Protein AF-F0YH42-F1 (afdb_monomer_lite)

InterPro domains:
  IPR002483 PWI domain [PF01480] (41-119)
  IPR002483 PWI domain [PS51025] (22-129)
  IPR002483 PWI domain [SM00311] (35-118)
  IPR036483 PWI domain superfamily [SSF101233] (23-136)
  IPR052225 Serine/arginine repetitive matrix [PTHR23148] (17-142)

Foldseek 3Di:
DDDPCVPPDPVLVVVLVVCVVVVLADPLLVDFFDLVLAPLVLLLVVVQVVVCVLVVHGDVVLSVVVSCLSPVLADPPPRDGNGRRLSVQLSVCCVPNVSVSSVSSVVSSVQSVQQSVDPPSGHPVVVVVVVVVVVVVVVVVD

Radius of gyration: 16.84 Å; chains: 1; bounding box: 31×42×54 Å

Organism: Aureococcus anophagefferens (NCBI:txid44056)

pLDDT: mean 88.01, std 11.12, range [44.19, 97.69]

Sequence (142 aa):
MSVDIKNYGDADKKLIKKLTAAGKFDASLDQKLNIEKVNVEVMVRWVNERLTELLGFEDDVVVNLVENMLTQTQDAFSGQVKRVDPKQLQIQLTGFLDRQAAPFVAELWKLLLDAQDAPHGIPRAFVERKKAELLKRQATRD

Secondary structure (DSSP, 8-state):
-----TTS-HHHHHHHHHHHHTT-S-GGGGSPP-GGGS-HHHHHHHHHHHHHHHHSS--HHHHHHHHHHHH--B-TTT--B----HHHHHHHHHHHHGGGHHHHHHHHHHHHHHHHTSGGG--HHHHHHHHHHHHHHHHTT-

Structure (mmCIF, N/CA/C/O backbone):
data_AF-F0YH42-F1
#
_entry.id   AF-F0YH42-F1
#
loop_
_atom_site.group_PDB
_atom_site.id
_atom_site.type_symbol
_atom_site.label_atom_id
_atom_site.label_alt_id
_atom_site.label_comp_id
_atom_site.label_asym_id
_atom_site.label_entity_id
_atom_site.label_seq_id
_atom_site.pdbx_PDB_ins_code
_atom_site.Cartn_x
_atom_site.Cartn_y
_atom_site.Cartn_z
_atom_site.occupancy
_atom_site.B_iso_or_equiv
_atom_site.auth_seq_id
_atom_site.auth_comp_id
_atom_site.auth_asym_id
_atom_site.auth_atom_id
_atom_site.pdbx_PDB_model_num
ATOM 1 N N . MET A 1 1 ? -7.320 -2.846 -20.265 1.00 44.19 1 MET A N 1
ATOM 2 C CA . MET A 1 1 ? -7.219 -1.372 -20.367 1.00 44.19 1 MET A CA 1
ATOM 3 C C . MET A 1 1 ? -5.757 -1.003 -20.582 1.00 44.19 1 MET A C 1
ATOM 5 O O . MET A 1 1 ? -4.910 -1.625 -19.952 1.00 44.19 1 MET A O 1
ATOM 9 N N . SER A 1 2 ? -5.442 -0.063 -21.480 1.00 51.50 2 SER A N 1
ATOM 10 C CA . SER A 1 2 ? -4.065 0.436 -21.643 1.00 51.50 2 SER A CA 1
ATOM 11 C C . SER A 1 2 ? -3.637 1.210 -20.399 1.00 51.50 2 SER A C 1
ATOM 13 O O . SER A 1 2 ? -4.385 2.060 -19.924 1.00 51.50 2 SER A O 1
ATOM 15 N N . VAL A 1 3 ? -2.441 0.926 -19.881 1.00 58.12 3 VAL A N 1
ATOM 16 C CA . VAL A 1 3 ? -1.823 1.740 -18.828 1.00 58.12 3 VAL A CA 1
ATOM 17 C C . VAL A 1 3 ? -1.391 3.060 -19.463 1.00 58.12 3 VAL A C 1
ATOM 19 O O . VAL A 1 3 ? -0.581 3.051 -20.394 1.00 58.12 3 VAL A O 1
ATOM 22 N N . ASP A 1 4 ? -1.943 4.184 -19.005 1.00 65.12 4 ASP A N 1
ATOM 23 C CA . ASP A 1 4 ? -1.514 5.501 -19.478 1.00 65.12 4 ASP A CA 1
ATOM 24 C C . ASP A 1 4 ? -0.169 5.855 -18.834 1.00 65.12 4 ASP A C 1
ATOM 26 O O . ASP A 1 4 ? -0.085 6.365 -17.721 1.00 65.12 4 ASP A O 1
ATOM 30 N N . ILE A 1 5 ? 0.909 5.505 -19.536 1.00 71.94 5 ILE A N 1
ATOM 31 C CA . ILE A 1 5 ? 2.286 5.705 -19.076 1.00 71.94 5 ILE A CA 1
ATOM 32 C C . ILE A 1 5 ? 2.885 7.040 -19.533 1.00 71.94 5 ILE A C 1
ATOM 34 O O . ILE A 1 5 ? 4.096 7.233 -19.415 1.00 71.94 5 ILE A O 1
ATOM 38 N N . LYS A 1 6 ? 2.090 7.959 -20.100 1.00 71.12 6 LYS A N 1
ATOM 39 C CA . LYS A 1 6 ? 2.613 9.200 -20.704 1.00 71.12 6 LYS A CA 1
ATOM 40 C C . LYS A 1 6 ? 3.432 10.040 -19.721 1.00 71.12 6 LYS A C 1
ATOM 42 O O . LYS A 1 6 ? 4.465 10.576 -20.116 1.00 71.12 6 LYS A O 1
ATOM 47 N N . ASN A 1 7 ? 3.033 10.046 -18.450 1.00 74.00 7 ASN A N 1
ATOM 48 C CA . ASN A 1 7 ? 3.616 10.887 -17.401 1.00 74.00 7 ASN A CA 1
ATOM 49 C C . ASN A 1 7 ? 4.761 10.224 -16.610 1.00 74.00 7 ASN A C 1
ATOM 51 O O . ASN A 1 7 ? 5.257 10.809 -15.655 1.00 74.00 7 ASN A O 1
ATOM 55 N N . TYR A 1 8 ? 5.186 9.015 -16.987 1.00 81.69 8 TYR A N 1
ATOM 56 C CA . TYR A 1 8 ? 6.237 8.272 -16.283 1.00 81.69 8 TYR A CA 1
ATOM 57 C C . TYR A 1 8 ? 7.627 8.528 -16.888 1.00 81.69 8 TYR A C 1
ATOM 59 O O . TYR A 1 8 ? 7.760 8.745 -18.099 1.00 81.69 8 TYR A O 1
ATOM 67 N N . GLY A 1 9 ? 8.678 8.448 -16.066 1.00 87.38 9 GLY A N 1
ATOM 68 C CA . GLY A 1 9 ? 10.066 8.461 -16.541 1.00 87.38 9 GLY A CA 1
ATOM 69 C C . GLY A 1 9 ? 10.391 7.237 -17.408 1.00 87.38 9 GLY A C 1
ATOM 70 O O . GLY A 1 9 ? 9.705 6.218 -17.348 1.00 87.38 9 GLY A O 1
ATOM 71 N N . ASP A 1 10 ? 11.440 7.297 -18.231 1.00 89.00 10 ASP A N 1
ATOM 72 C CA . ASP A 1 10 ? 11.753 6.209 -19.176 1.00 89.00 10 ASP A CA 1
ATOM 73 C C . ASP A 1 10 ? 12.117 4.882 -18.494 1.00 89.00 10 ASP A C 1
ATOM 75 O O . ASP A 1 10 ? 11.801 3.807 -19.018 1.00 89.00 10 ASP A O 1
ATOM 79 N N . ALA A 1 11 ? 12.750 4.942 -17.319 1.00 89.00 11 ALA A N 1
ATOM 80 C CA . ALA A 1 11 ? 13.024 3.768 -16.493 1.00 89.00 11 ALA A CA 1
ATOM 81 C C . ALA A 1 11 ? 11.717 3.121 -16.004 1.00 89.00 11 ALA A C 1
ATOM 83 O O . ALA A 1 11 ? 11.492 1.930 -16.242 1.00 89.00 11 ALA A O 1
ATOM 84 N N . ASP A 1 12 ? 10.814 3.923 -15.439 1.00 91.25 12 ASP A N 1
ATOM 85 C CA . ASP A 1 12 ? 9.502 3.475 -14.969 1.00 91.25 12 ASP A CA 1
ATOM 86 C C . ASP A 1 12 ? 8.674 2.901 -16.121 1.00 91.25 12 ASP A C 1
ATOM 88 O O . ASP A 1 12 ? 8.133 1.805 -16.011 1.00 91.25 12 ASP A O 1
ATOM 92 N N . LYS A 1 13 ? 8.650 3.564 -17.286 1.00 91.56 13 LYS A N 1
ATOM 93 C CA . LYS A 1 13 ? 7.969 3.068 -18.495 1.00 91.56 13 LYS A CA 1
ATOM 94 C C . LYS A 1 13 ? 8.463 1.680 -18.904 1.00 91.56 13 LYS A C 1
ATOM 96 O O . LYS A 1 13 ? 7.655 0.823 -19.272 1.00 91.56 13 LYS A O 1
ATOM 101 N N . LYS A 1 14 ? 9.780 1.442 -18.867 1.00 91.50 14 LYS A N 1
ATOM 102 C CA . LYS A 1 14 ? 10.368 0.123 -19.166 1.00 91.50 14 LYS A CA 1
ATOM 103 C C . LYS A 1 14 ? 9.941 -0.914 -18.129 1.00 91.50 14 LYS A C 1
ATOM 105 O O . LYS A 1 14 ? 9.540 -2.016 -18.510 1.00 91.50 14 LYS A O 1
ATOM 110 N N . LEU A 1 15 ? 9.979 -0.560 -16.847 1.00 91.69 15 LEU A N 1
ATOM 111 C CA . LEU A 1 15 ? 9.588 -1.465 -15.772 1.00 91.69 15 LEU A CA 1
ATOM 112 C C . LEU A 1 15 ? 8.089 -1.797 -15.820 1.00 91.69 15 LEU A C 1
ATOM 114 O O . LEU A 1 15 ? 7.731 -2.969 -15.756 1.00 91.69 15 LEU A O 1
ATOM 118 N N . ILE A 1 16 ? 7.217 -0.816 -16.059 1.00 91.19 16 ILE A N 1
ATOM 119 C CA . ILE A 1 16 ? 5.769 -1.017 -16.229 1.00 9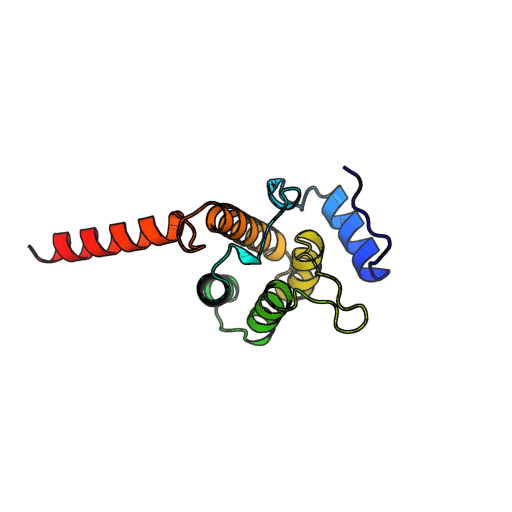1.19 16 ILE A CA 1
ATOM 120 C C . ILE A 1 16 ? 5.484 -1.984 -17.372 1.00 91.19 16 ILE A C 1
ATOM 122 O O . ILE A 1 16 ? 4.691 -2.909 -17.202 1.00 91.19 16 ILE A O 1
ATOM 126 N N . LYS A 1 17 ? 6.142 -1.819 -18.528 1.00 90.50 17 LYS A N 1
ATOM 127 C CA . LYS A 1 17 ? 5.990 -2.750 -19.659 1.00 90.50 17 LYS A CA 1
ATOM 128 C C . LYS A 1 17 ? 6.398 -4.172 -19.270 1.00 90.50 17 LYS A C 1
ATOM 130 O O . LYS A 1 17 ? 5.654 -5.107 -19.559 1.00 90.50 17 LYS A O 1
ATOM 135 N N . LYS A 1 18 ? 7.528 -4.332 -18.570 1.00 91.69 18 LYS A N 1
ATOM 136 C CA . LYS A 1 18 ? 8.007 -5.634 -18.076 1.00 91.69 18 LYS A CA 1
ATOM 137 C C . LYS A 1 18 ? 7.011 -6.273 -17.102 1.00 91.69 18 LYS A C 1
ATOM 139 O O . LYS A 1 18 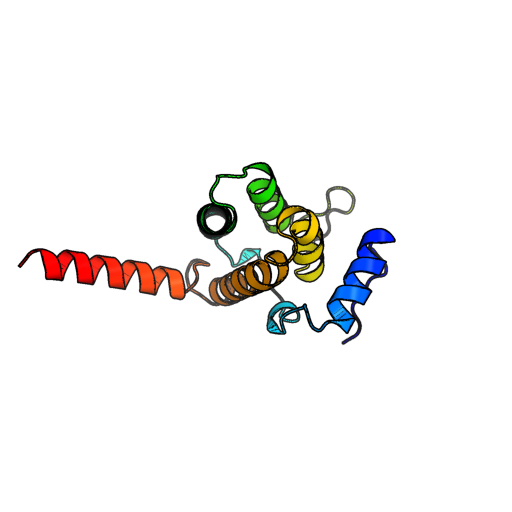? 6.664 -7.437 -17.272 1.00 91.69 18 LYS A O 1
ATOM 144 N N . LEU A 1 19 ? 6.531 -5.524 -16.109 1.00 91.38 19 LEU A N 1
ATOM 145 C CA . LEU A 1 19 ? 5.582 -6.020 -15.107 1.00 91.38 19 LEU A CA 1
ATOM 146 C C . LEU A 1 19 ? 4.213 -6.340 -15.716 1.00 91.38 19 LEU A C 1
ATOM 148 O O . LEU A 1 19 ? 3.613 -7.352 -15.361 1.00 91.38 19 LEU A O 1
ATOM 152 N N . THR A 1 20 ? 3.753 -5.532 -16.674 1.00 88.94 20 THR A N 1
ATOM 153 C CA . THR A 1 20 ? 2.506 -5.779 -17.414 1.00 88.94 20 THR A CA 1
ATOM 154 C C . THR A 1 20 ? 2.599 -7.074 -18.214 1.00 88.94 20 THR A C 1
ATOM 156 O O . THR A 1 20 ? 1.729 -7.929 -18.086 1.00 88.94 20 THR A O 1
ATOM 159 N N . ALA A 1 21 ? 3.673 -7.260 -18.989 1.00 90.12 21 ALA A N 1
ATOM 160 C CA . ALA A 1 21 ? 3.886 -8.481 -19.768 1.00 90.12 21 ALA A CA 1
ATOM 161 C C . ALA A 1 21 ? 4.009 -9.732 -18.879 1.00 90.12 21 ALA A C 1
ATOM 163 O O . ALA A 1 21 ? 3.591 -10.815 -19.272 1.00 90.12 21 ALA A O 1
ATOM 164 N N . ALA A 1 22 ? 4.548 -9.575 -17.667 1.00 88.25 22 ALA A N 1
ATOM 165 C CA . ALA A 1 22 ? 4.682 -10.646 -16.686 1.00 88.25 22 ALA A CA 1
ATOM 166 C C . ALA A 1 22 ? 3.424 -10.879 -15.823 1.00 88.25 22 ALA A C 1
ATOM 168 O O . ALA A 1 22 ? 3.478 -11.700 -14.907 1.00 88.25 22 ALA A O 1
ATOM 169 N N . GLY A 1 23 ? 2.322 -10.149 -16.054 1.00 88.69 23 GLY A N 1
ATOM 170 C CA . GLY A 1 23 ? 1.090 -10.281 -15.267 1.00 88.69 23 GLY A CA 1
ATOM 171 C C . GLY A 1 23 ? 1.274 -9.950 -13.782 1.00 88.69 23 GLY A C 1
ATOM 172 O O . GLY A 1 23 ? 0.653 -10.571 -12.926 1.00 88.69 23 GLY A O 1
ATOM 173 N N . LYS A 1 24 ? 2.179 -9.017 -13.457 1.00 89.06 24 LYS A N 1
ATOM 174 C CA . LYS A 1 24 ? 2.564 -8.686 -12.073 1.00 89.06 24 LYS A CA 1
ATOM 175 C C . LYS A 1 24 ? 1.735 -7.572 -11.435 1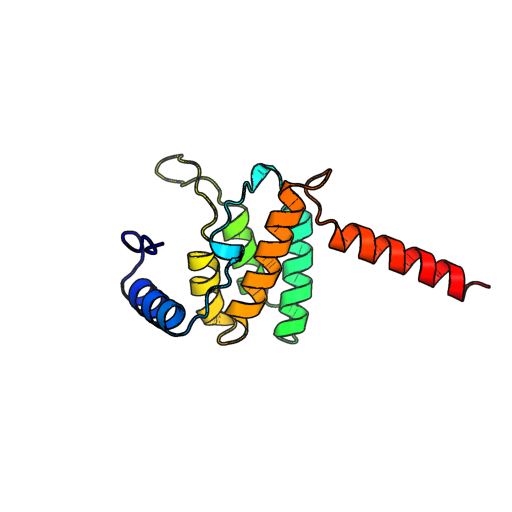.00 89.06 24 LYS A C 1
ATOM 177 O O . LYS A 1 24 ? 2.021 -7.212 -10.299 1.00 89.06 24 LYS A O 1
ATOM 182 N N . PHE A 1 25 ? 0.743 -7.031 -12.137 1.00 91.62 25 PHE A N 1
ATOM 183 C CA . PHE A 1 25 ? -0.233 -6.103 -11.568 1.00 91.62 25 PHE A CA 1
ATOM 184 C C . PHE A 1 25 ? -1.504 -6.875 -11.200 1.00 91.62 25 PHE A C 1
ATOM 186 O O . PHE A 1 25 ? -2.095 -7.522 -12.064 1.00 91.62 25 PHE A O 1
ATOM 193 N N . ASP A 1 26 ? -1.903 -6.823 -9.928 1.00 93.88 26 ASP A N 1
ATOM 194 C CA . ASP A 1 26 ? -3.153 -7.434 -9.459 1.00 93.88 26 ASP A CA 1
ATOM 195 C C . ASP A 1 26 ? -4.364 -6.691 -10.051 1.00 93.88 26 ASP A C 1
ATOM 197 O O . ASP A 1 26 ? -4.325 -5.477 -10.265 1.00 93.88 26 ASP A O 1
ATOM 201 N N . ALA A 1 27 ? -5.454 -7.414 -10.307 1.00 92.44 27 ALA A N 1
ATOM 202 C CA . ALA A 1 27 ? -6.677 -6.844 -10.865 1.00 92.44 27 ALA A CA 1
ATOM 203 C C . ALA A 1 27 ? -7.312 -5.781 -9.949 1.00 92.44 27 ALA A C 1
ATOM 205 O O . ALA A 1 27 ? -7.999 -4.881 -10.435 1.00 92.44 27 ALA A O 1
ATOM 206 N N . SER A 1 28 ? -7.064 -5.834 -8.632 1.00 92.31 28 SER A N 1
ATOM 207 C CA . SER A 1 28 ? -7.530 -4.803 -7.701 1.00 92.31 28 SER A CA 1
ATOM 208 C C . SER A 1 28 ? -6.989 -3.416 -8.052 1.00 92.31 28 SER A C 1
ATOM 210 O O . SER A 1 28 ? -7.668 -2.426 -7.797 1.00 92.31 28 SER A O 1
ATOM 212 N N . LEU A 1 29 ? -5.808 -3.323 -8.676 1.00 92.19 29 LEU A N 1
ATOM 213 C CA . LEU A 1 29 ? -5.160 -2.053 -9.026 1.00 92.19 29 LEU A CA 1
ATOM 214 C C . LEU A 1 29 ? -5.893 -1.279 -10.135 1.00 92.19 29 LEU A C 1
ATOM 216 O O . LEU A 1 29 ? -5.583 -0.115 -10.372 1.00 92.19 29 LEU A O 1
ATOM 220 N N . ASP A 1 30 ? -6.865 -1.893 -10.812 1.00 90.94 30 ASP A N 1
ATOM 221 C CA . ASP A 1 30 ? -7.722 -1.198 -11.778 1.00 90.94 30 ASP A CA 1
ATOM 222 C C . ASP A 1 30 ? -8.957 -0.552 -11.110 1.00 90.94 30 ASP A C 1
ATOM 224 O O . ASP A 1 30 ? -9.677 0.229 -11.741 1.00 90.94 30 ASP A O 1
ATOM 228 N N . GLN A 1 31 ? -9.211 -0.837 -9.826 1.00 91.69 31 GLN A N 1
ATOM 229 C CA . GLN A 1 31 ? -10.303 -0.227 -9.069 1.00 91.69 31 GLN A CA 1
ATOM 230 C C . GLN A 1 31 ? -9.918 1.160 -8.549 1.00 91.69 31 GLN A C 1
ATOM 232 O O . GLN A 1 31 ? -8.807 1.394 -8.071 1.00 91.69 31 GLN A O 1
ATOM 237 N N . LYS A 1 32 ? -10.871 2.095 -8.629 1.00 90.44 32 LYS A N 1
ATOM 238 C CA . LYS A 1 32 ? -10.678 3.479 -8.189 1.00 90.44 32 LYS A CA 1
ATOM 239 C C . LYS A 1 32 ? -10.769 3.568 -6.669 1.00 90.44 32 LYS A C 1
ATOM 241 O O . LYS A 1 32 ? -11.794 3.207 -6.098 1.00 90.44 32 LYS A O 1
ATOM 246 N N . LEU A 1 33 ? -9.732 4.137 -6.066 1.00 91.62 33 LEU A N 1
ATOM 247 C CA . LEU A 1 33 ? -9.681 4.474 -4.651 1.00 91.62 33 LEU A CA 1
ATOM 248 C C . LEU A 1 33 ? -10.056 5.947 -4.431 1.00 91.62 33 LEU A C 1
ATOM 250 O O . LEU A 1 33 ? -9.541 6.828 -5.125 1.00 91.62 33 LEU A O 1
ATOM 254 N N . ASN A 1 34 ? -10.915 6.216 -3.448 1.00 91.12 34 ASN A N 1
ATOM 255 C CA . ASN A 1 34 ? -11.063 7.538 -2.848 1.00 91.12 34 ASN A CA 1
ATOM 256 C C . ASN A 1 34 ? -10.372 7.558 -1.479 1.00 91.12 34 ASN A C 1
ATOM 258 O O . ASN A 1 34 ? -10.932 7.115 -0.479 1.00 91.12 34 ASN A O 1
ATOM 262 N N . ILE A 1 35 ? -9.156 8.098 -1.452 1.00 91.50 35 ILE A N 1
ATOM 263 C CA . ILE A 1 35 ? -8.311 8.129 -0.258 1.00 91.50 35 ILE A CA 1
ATOM 264 C C . ILE A 1 35 ? -8.878 9.013 0.866 1.00 91.50 35 ILE A C 1
ATOM 266 O O . ILE A 1 35 ? -8.619 8.738 2.030 1.00 91.50 35 ILE A O 1
ATOM 270 N N . GLU A 1 36 ? -9.725 10.002 0.558 1.00 90.12 36 GLU A N 1
ATOM 271 C CA . GLU A 1 36 ? -10.371 10.860 1.569 1.00 90.12 36 GLU A CA 1
ATOM 272 C C . GLU A 1 36 ? -11.371 10.092 2.447 1.00 90.12 36 GLU A C 1
ATOM 274 O O . GLU A 1 36 ? -11.736 10.543 3.530 1.00 90.12 36 GLU A O 1
ATOM 279 N N . LYS A 1 37 ? -11.826 8.921 1.985 1.00 93.50 37 LYS A N 1
ATOM 280 C CA . LYS A 1 37 ? -12.708 8.026 2.746 1.00 93.50 37 LYS A CA 1
ATOM 281 C C . LYS A 1 37 ? -11.949 7.031 3.619 1.00 93.50 37 LYS A C 1
ATOM 283 O O . LYS A 1 37 ? -12.579 6.249 4.324 1.00 93.50 37 LYS A O 1
ATOM 288 N N . VAL A 1 38 ? -10.622 7.019 3.548 1.00 95.00 38 VAL A N 1
ATOM 289 C CA . VAL A 1 38 ? -9.774 6.044 4.230 1.00 95.00 38 VAL A CA 1
ATOM 290 C C . VAL A 1 38 ? -9.120 6.692 5.441 1.00 95.00 38 VAL A C 1
ATOM 292 O O . VAL A 1 38 ? -8.617 7.811 5.374 1.00 95.00 38 VAL A O 1
ATOM 295 N N . ASN A 1 39 ? -9.063 5.961 6.551 1.00 95.44 39 ASN A N 1
ATOM 296 C CA . ASN A 1 39 ? -8.251 6.347 7.692 1.00 95.44 39 ASN A CA 1
ATOM 297 C C . ASN A 1 39 ? -6.777 6.023 7.404 1.00 95.44 39 ASN A C 1
ATOM 299 O O . ASN A 1 39 ? -6.300 4.919 7.672 1.00 95.44 39 ASN A O 1
ATOM 303 N N . VAL A 1 40 ? -6.064 6.989 6.822 1.00 94.19 40 VAL A N 1
ATOM 304 C CA . VAL A 1 40 ? -4.669 6.814 6.387 1.00 94.19 40 VAL A CA 1
ATOM 305 C C . VAL A 1 40 ? -3.740 6.499 7.558 1.00 94.19 40 VAL A C 1
ATOM 307 O O . VAL A 1 40 ? -2.858 5.665 7.405 1.00 94.19 40 VAL A O 1
ATOM 310 N N . GLU A 1 41 ? -3.971 7.068 8.742 1.00 94.88 41 GLU A N 1
ATOM 311 C CA . GLU A 1 41 ? -3.150 6.799 9.930 1.00 94.88 41 GLU A CA 1
ATOM 312 C C . GLU A 1 41 ? -3.159 5.306 10.301 1.00 94.88 41 GLU A C 1
ATOM 314 O O . GLU A 1 41 ? -2.114 4.702 10.540 1.00 94.88 41 GLU A O 1
ATOM 319 N N . VAL A 1 42 ? -4.340 4.679 10.294 1.00 95.69 42 VAL A N 1
ATOM 320 C CA . VAL A 1 42 ? -4.484 3.235 10.544 1.00 95.69 42 VAL A CA 1
ATOM 321 C C . VAL A 1 42 ? -3.791 2.413 9.456 1.00 95.69 42 VAL A C 1
ATOM 323 O O . VAL A 1 42 ? -3.176 1.388 9.752 1.00 95.69 42 VAL A O 1
ATOM 326 N N . MET A 1 43 ? -3.851 2.872 8.206 1.00 96.88 43 MET A N 1
ATOM 327 C CA . MET A 1 43 ? -3.185 2.204 7.090 1.00 96.88 43 MET A CA 1
ATOM 328 C C . MET A 1 43 ? -1.662 2.312 7.167 1.00 96.88 43 MET A C 1
ATOM 330 O O . MET A 1 43 ? -0.989 1.323 6.904 1.00 96.88 43 MET A O 1
ATOM 334 N N . VAL A 1 44 ? -1.112 3.459 7.574 1.00 96.06 44 VAL A N 1
ATOM 335 C CA . VAL A 1 44 ? 0.338 3.654 7.749 1.00 96.06 44 VAL A CA 1
ATOM 336 C C . VAL A 1 44 ? 0.881 2.757 8.862 1.00 96.06 44 VAL A C 1
ATOM 338 O O . VAL A 1 44 ? 1.923 2.132 8.685 1.00 96.06 44 VAL A O 1
ATOM 341 N N . ARG A 1 45 ? 0.143 2.593 9.970 1.00 95.94 45 ARG A N 1
ATOM 342 C CA . ARG A 1 45 ? 0.517 1.636 11.029 1.00 95.94 45 ARG A CA 1
ATOM 343 C C . ARG A 1 45 ? 0.594 0.204 10.499 1.00 95.94 45 ARG A C 1
ATOM 345 O O . ARG A 1 45 ? 1.593 -0.473 10.719 1.00 95.94 45 ARG A O 1
ATOM 352 N N . TRP A 1 46 ? -0.421 -0.226 9.747 1.00 97.06 46 TRP A N 1
ATOM 353 C CA . TRP A 1 46 ? -0.407 -1.545 9.110 1.00 97.06 46 TRP A CA 1
ATO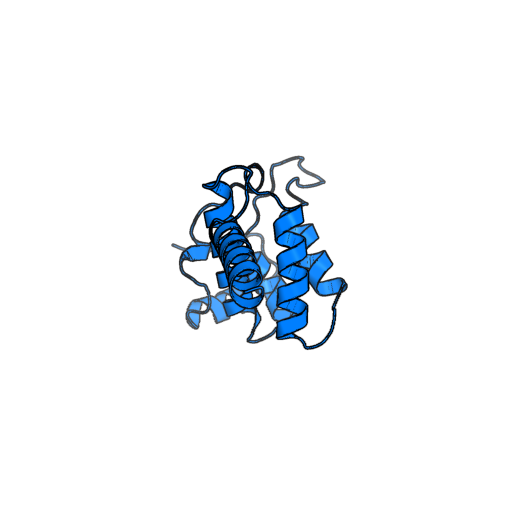M 354 C C . TRP A 1 46 ? 0.742 -1.693 8.106 1.00 97.06 46 TRP A C 1
ATOM 356 O O . TRP A 1 46 ? 1.368 -2.747 8.048 1.00 97.06 46 TRP A O 1
ATOM 366 N N . VAL A 1 47 ? 1.045 -0.647 7.330 1.00 97.44 47 VAL A N 1
ATOM 367 C CA . VAL A 1 47 ? 2.183 -0.634 6.401 1.00 97.44 47 VAL A CA 1
ATOM 368 C C . VAL A 1 47 ? 3.496 -0.851 7.150 1.00 97.44 47 VAL A C 1
ATOM 370 O O . VAL A 1 47 ? 4.287 -1.675 6.700 1.00 97.44 47 VAL A O 1
ATOM 373 N N . ASN A 1 48 ? 3.716 -0.177 8.286 1.00 97.50 48 ASN A N 1
ATOM 374 C CA . ASN A 1 48 ? 4.933 -0.364 9.082 1.00 97.50 48 ASN A CA 1
ATOM 375 C C . ASN A 1 48 ? 5.066 -1.810 9.587 1.00 97.50 48 ASN A C 1
ATOM 377 O O . ASN A 1 48 ? 6.076 -2.471 9.342 1.00 97.50 48 ASN A O 1
ATOM 381 N N . GLU A 1 49 ? 4.011 -2.338 10.215 1.00 96.75 49 GLU A N 1
ATOM 382 C CA . GLU A 1 49 ? 3.979 -3.727 10.690 1.00 96.75 49 GLU A CA 1
ATOM 383 C C . GLU A 1 49 ? 4.261 -4.707 9.543 1.00 96.75 49 GLU A C 1
ATOM 385 O O . GLU A 1 49 ? 5.132 -5.574 9.643 1.00 96.75 49 GLU A O 1
ATOM 390 N N . ARG A 1 50 ? 3.579 -4.525 8.406 1.00 97.50 50 ARG A N 1
ATOM 391 C CA . ARG A 1 50 ? 3.689 -5.426 7.261 1.00 97.50 50 ARG A CA 1
ATOM 392 C C . ARG A 1 50 ? 5.053 -5.359 6.580 1.00 97.50 50 ARG A C 1
ATOM 394 O O . ARG A 1 50 ? 5.561 -6.391 6.149 1.00 97.50 50 ARG A O 1
ATOM 401 N N . LEU A 1 51 ? 5.653 -4.177 6.460 1.00 96.69 51 LEU A N 1
ATOM 402 C CA . LEU A 1 51 ? 6.999 -4.031 5.902 1.00 96.69 51 LEU A CA 1
ATOM 403 C C . LEU A 1 51 ? 8.054 -4.626 6.833 1.00 96.69 51 LEU A C 1
ATOM 405 O O . LEU A 1 51 ? 8.930 -5.342 6.352 1.00 96.69 51 LEU A O 1
ATOM 409 N N . THR A 1 52 ? 7.918 -4.424 8.144 1.00 96.50 52 THR A N 1
ATOM 410 C CA . THR A 1 52 ? 8.809 -5.024 9.145 1.00 96.50 52 THR A CA 1
ATOM 411 C C . THR A 1 52 ? 8.762 -6.552 9.086 1.00 96.50 52 THR A C 1
ATOM 413 O O . THR A 1 52 ? 9.805 -7.203 9.110 1.00 96.50 52 THR A O 1
ATOM 416 N N . GLU A 1 53 ? 7.576 -7.147 8.915 1.00 96.12 53 GLU A N 1
ATOM 417 C CA . GLU A 1 53 ? 7.428 -8.592 8.682 1.00 96.12 53 GLU A CA 1
ATOM 418 C C . GLU A 1 53 ? 8.118 -9.066 7.391 1.00 96.12 53 GLU A C 1
ATOM 420 O O . GLU A 1 53 ? 8.746 -10.125 7.379 1.00 96.12 53 GLU A O 1
ATOM 425 N N . LEU A 1 54 ? 7.986 -8.312 6.293 1.00 95.00 54 LEU A N 1
ATOM 426 C CA . LEU A 1 54 ? 8.513 -8.699 4.977 1.00 95.00 54 LEU A CA 1
ATOM 427 C C . LEU A 1 54 ? 10.033 -8.538 4.860 1.00 95.00 54 LEU A C 1
ATOM 429 O O . LEU A 1 54 ? 10.670 -9.291 4.116 1.00 95.00 54 LEU A O 1
ATOM 433 N N . LEU A 1 55 ? 10.596 -7.540 5.540 1.00 93.62 55 LEU A N 1
ATOM 434 C CA . LEU A 1 55 ? 12.017 -7.194 5.495 1.00 93.62 55 LEU A CA 1
ATOM 435 C C . LEU A 1 55 ? 12.812 -7.819 6.649 1.00 93.62 55 LEU A C 1
ATOM 437 O O . LEU A 1 55 ? 14.009 -8.060 6.505 1.00 93.62 55 LEU A O 1
ATOM 441 N N . GLY A 1 56 ? 12.157 -8.109 7.776 1.00 95.12 56 GLY A N 1
ATOM 442 C CA . GLY A 1 56 ? 12.797 -8.569 9.011 1.00 95.12 56 GLY A CA 1
ATOM 443 C C . GLY A 1 56 ? 13.461 -7.449 9.821 1.00 95.12 56 GLY A C 1
ATOM 444 O O . GLY A 1 56 ? 14.134 -7.733 10.811 1.00 95.12 56 GLY A O 1
ATOM 445 N N . PHE A 1 57 ? 13.290 -6.194 9.405 1.00 93.94 57 PHE A N 1
ATOM 446 C CA . PHE A 1 57 ? 13.758 -4.991 10.088 1.00 93.94 57 PHE A CA 1
ATOM 447 C C . PHE A 1 57 ? 12.825 -3.816 9.771 1.00 93.94 57 PHE A C 1
ATOM 449 O O . PHE A 1 57 ? 12.105 -3.846 8.773 1.00 93.94 57 PHE A O 1
ATOM 456 N N . GLU A 1 58 ? 12.845 -2.792 10.621 1.00 93.00 58 GLU A N 1
ATOM 457 C CA . GLU A 1 58 ? 12.097 -1.553 10.401 1.00 93.00 58 GLU A CA 1
ATOM 458 C C . GLU A 1 58 ? 12.844 -0.664 9.396 1.00 93.00 58 GLU A C 1
ATOM 460 O O . GLU A 1 58 ? 14.022 -0.352 9.583 1.00 93.00 58 GLU A O 1
ATOM 465 N N . ASP A 1 59 ? 12.161 -0.287 8.314 1.00 94.62 59 ASP A N 1
ATOM 466 C CA . ASP A 1 59 ? 12.694 0.583 7.264 1.00 94.62 59 ASP A CA 1
ATOM 467 C C . ASP A 1 59 ? 11.817 1.830 7.116 1.00 94.62 59 ASP A C 1
ATOM 469 O O . ASP A 1 59 ? 10.879 1.883 6.311 1.00 94.62 59 ASP A O 1
ATOM 473 N N . ASP A 1 60 ? 12.153 2.858 7.894 1.00 95.06 60 ASP A N 1
ATOM 474 C CA . ASP A 1 60 ? 11.442 4.136 7.897 1.00 95.06 60 ASP A CA 1
ATOM 475 C C . ASP A 1 60 ? 11.412 4.795 6.515 1.00 95.06 60 ASP A C 1
ATOM 477 O O . ASP A 1 60 ? 10.482 5.536 6.205 1.00 95.06 60 ASP A O 1
ATOM 481 N N . VAL A 1 61 ? 12.405 4.557 5.653 1.00 95.75 61 VAL A N 1
ATOM 482 C CA . VAL A 1 61 ? 12.445 5.176 4.321 1.00 95.75 61 VAL A CA 1
ATOM 483 C C . VAL A 1 61 ? 11.328 4.609 3.451 1.00 95.75 61 VAL A C 1
ATOM 485 O O . VAL A 1 61 ? 10.619 5.368 2.785 1.00 95.75 61 VAL A O 1
ATOM 488 N N . VAL A 1 62 ? 11.130 3.290 3.480 1.00 95.69 62 VAL A N 1
ATOM 489 C CA . VAL A 1 62 ? 10.072 2.629 2.706 1.00 95.69 62 VAL A CA 1
ATOM 490 C C . VAL A 1 62 ? 8.693 2.941 3.288 1.00 95.69 62 VAL A C 1
ATOM 492 O O . VAL A 1 62 ? 7.761 3.209 2.527 1.00 95.69 62 VAL A O 1
ATOM 495 N N . VAL A 1 63 ? 8.558 2.980 4.617 1.00 96.88 63 VAL A N 1
ATOM 496 C CA . VAL A 1 63 ? 7.304 3.377 5.283 1.00 96.88 63 VAL A CA 1
ATOM 497 C C . VAL A 1 63 ? 6.924 4.810 4.906 1.00 96.88 63 VAL A C 1
ATOM 499 O O . VAL A 1 63 ? 5.821 5.038 4.401 1.00 96.88 63 VAL A O 1
ATOM 502 N N . ASN A 1 64 ? 7.857 5.757 5.048 1.00 96.12 64 ASN A N 1
ATOM 503 C CA . ASN A 1 64 ? 7.646 7.161 4.692 1.00 96.12 64 ASN A CA 1
ATOM 504 C C . ASN A 1 64 ? 7.332 7.335 3.203 1.00 96.12 64 ASN A C 1
ATOM 506 O O . ASN A 1 64 ? 6.554 8.213 2.833 1.00 96.12 64 ASN A O 1
ATOM 510 N N . LEU A 1 65 ? 7.917 6.522 2.319 1.00 95.19 65 LEU A N 1
ATOM 511 C CA . LEU A 1 65 ? 7.582 6.543 0.896 1.00 95.19 65 LEU A CA 1
ATOM 512 C C . LEU A 1 65 ? 6.101 6.208 0.675 1.00 95.19 65 LEU A C 1
ATOM 514 O O . LEU A 1 65 ? 5.409 6.950 -0.024 1.00 95.19 65 LEU A O 1
ATOM 518 N N . VAL A 1 66 ? 5.602 5.129 1.284 1.00 95.44 66 VAL A N 1
ATOM 519 C CA . VAL A 1 66 ? 4.186 4.745 1.170 1.00 95.44 66 VAL A CA 1
ATOM 520 C C . VAL A 1 66 ? 3.285 5.808 1.790 1.00 95.44 66 VAL A C 1
ATOM 522 O O . VAL A 1 66 ? 2.324 6.229 1.149 1.00 95.44 66 VAL A O 1
ATOM 525 N N . GLU A 1 67 ? 3.607 6.287 2.991 1.00 95.44 67 GLU A N 1
ATOM 526 C CA . GLU A 1 67 ? 2.853 7.348 3.661 1.00 95.44 67 GLU A CA 1
ATOM 527 C C . GLU A 1 67 ? 2.758 8.607 2.793 1.00 95.44 67 GLU A C 1
ATOM 529 O O . GLU A 1 67 ? 1.660 9.115 2.563 1.00 95.44 67 GLU A O 1
ATOM 534 N N . ASN A 1 68 ? 3.875 9.074 2.231 1.00 93.38 68 ASN A N 1
ATOM 535 C CA . ASN A 1 68 ? 3.890 10.222 1.327 1.00 93.38 68 ASN A CA 1
ATOM 536 C C . ASN A 1 68 ? 3.019 9.984 0.089 1.00 93.38 68 ASN A C 1
ATOM 538 O O . ASN A 1 68 ? 2.292 10.879 -0.334 1.00 93.38 68 ASN A O 1
ATOM 542 N N . MET A 1 69 ? 3.044 8.782 -0.490 1.00 91.69 69 MET A N 1
ATOM 543 C CA . MET A 1 69 ? 2.202 8.463 -1.645 1.00 91.69 69 MET A CA 1
ATOM 544 C C . MET A 1 69 ? 0.704 8.432 -1.313 1.00 91.69 69 MET A C 1
ATOM 546 O O . MET A 1 69 ? -0.102 8.730 -2.194 1.00 91.69 69 MET A O 1
ATOM 550 N N . LEU A 1 70 ? 0.330 8.095 -0.075 1.00 92.19 70 LEU A N 1
ATOM 551 C CA . LEU A 1 70 ? -1.062 8.100 0.386 1.00 92.19 70 LEU A CA 1
ATOM 552 C C . LEU A 1 70 ? -1.539 9.488 0.839 1.00 92.19 70 LEU A C 1
ATOM 554 O O . LEU A 1 70 ? -2.719 9.797 0.698 1.00 92.19 70 LEU A O 1
ATOM 558 N N . THR A 1 71 ? -0.649 10.326 1.372 1.00 89.50 71 THR A N 1
ATOM 559 C CA . THR A 1 71 ? -1.000 11.624 1.980 1.00 89.50 71 THR A CA 1
ATOM 560 C C . THR A 1 71 ? -0.816 12.812 1.041 1.00 89.50 71 THR A C 1
ATOM 562 O O . THR A 1 71 ? -1.589 13.769 1.114 1.00 89.50 71 THR A O 1
ATOM 565 N N . GLN A 1 72 ? 0.144 12.759 0.109 1.00 83.94 72 GLN A N 1
ATOM 566 C CA . GLN A 1 72 ? 0.365 13.808 -0.892 1.00 83.94 72 GLN A CA 1
ATOM 567 C C . GLN A 1 72 ? -0.667 13.708 -2.021 1.00 83.94 72 GLN A C 1
ATOM 569 O O . GLN A 1 72 ? -0.377 13.337 -3.160 1.00 83.94 72 GLN A O 1
ATOM 574 N N . THR A 1 73 ? -1.902 14.049 -1.673 1.00 71.44 73 THR A N 1
ATOM 575 C CA . THR A 1 73 ? -3.092 13.994 -2.531 1.00 71.44 73 THR A CA 1
ATOM 576 C C . THR A 1 73 ? -3.335 15.295 -3.289 1.00 71.44 73 THR A C 1
ATOM 578 O O . THR A 1 73 ? -4.320 15.417 -4.012 1.00 71.44 73 THR A O 1
ATOM 581 N N . GLN A 1 74 ? -2.427 16.266 -3.171 1.00 73.50 74 GLN A N 1
ATOM 582 C CA . GLN A 1 74 ? -2.439 17.510 -3.930 1.00 73.50 74 GLN A CA 1
ATOM 583 C C . GLN A 1 74 ? -1.101 17.684 -4.634 1.00 73.50 74 GLN A C 1
ATOM 585 O O . GLN A 1 74 ? -0.036 17.509 -4.041 1.00 73.50 74 GLN A O 1
ATOM 590 N N . ASP A 1 75 ? -1.156 18.016 -5.916 1.00 71.50 75 ASP A N 1
ATOM 591 C CA . ASP A 1 75 ? 0.031 18.411 -6.653 1.00 71.50 75 ASP A CA 1
ATOM 592 C C . ASP A 1 75 ? 0.460 19.819 -6.216 1.00 71.50 75 ASP A C 1
ATOM 594 O O . ASP A 1 75 ? -0.304 20.776 -6.338 1.00 71.50 75 ASP A O 1
ATOM 598 N N . ALA A 1 76 ? 1.687 19.948 -5.706 1.00 72.25 76 ALA A N 1
ATOM 599 C CA . ALA A 1 76 ? 2.183 21.189 -5.107 1.00 72.25 76 ALA A CA 1
ATOM 600 C C . ALA A 1 76 ? 2.266 22.371 -6.093 1.00 72.25 76 ALA A C 1
ATOM 602 O O . ALA A 1 76 ? 2.300 23.521 -5.663 1.00 72.25 76 ALA A O 1
ATOM 603 N N . PHE A 1 77 ? 2.303 22.100 -7.402 1.00 73.88 77 PHE A N 1
ATOM 604 C CA . PHE A 1 77 ? 2.450 23.123 -8.438 1.00 73.88 77 PHE A CA 1
ATOM 605 C C . PHE A 1 77 ? 1.118 23.504 -9.087 1.00 73.88 77 PHE A C 1
ATOM 607 O O . PHE A 1 77 ? 0.874 24.677 -9.354 1.00 73.88 77 PHE A O 1
ATOM 614 N N . SER A 1 78 ? 0.254 22.525 -9.352 1.00 77.06 78 SER A N 1
ATOM 615 C CA . SER A 1 78 ? -1.025 22.719 -10.043 1.00 77.06 78 SER A CA 1
ATOM 616 C C . SER A 1 78 ? -2.229 22.806 -9.105 1.00 77.06 78 SER A C 1
ATOM 618 O O . SER A 1 78 ? -3.315 23.171 -9.555 1.00 77.06 78 SER A O 1
ATOM 620 N N . GLY A 1 79 ? -2.072 22.450 -7.824 1.00 72.56 79 GLY A N 1
ATOM 621 C CA . GLY A 1 79 ? -3.156 22.400 -6.838 1.00 72.56 79 GLY A CA 1
ATOM 622 C C . GLY A 1 79 ? -4.218 21.334 -7.131 1.00 72.56 79 GLY A C 1
ATOM 623 O O . GLY A 1 79 ? -5.254 21.295 -6.470 1.00 72.56 79 GLY A O 1
ATOM 624 N N . GLN A 1 80 ? -4.002 20.477 -8.134 1.00 73.19 80 GLN A N 1
ATOM 625 C CA . GLN A 1 80 ? -4.962 19.445 -8.511 1.00 73.19 80 GLN A CA 1
ATOM 626 C C . GLN A 1 80 ? -4.928 18.275 -7.533 1.00 73.19 80 GLN A C 1
ATOM 628 O O . GLN A 1 80 ? -3.870 17.903 -7.023 1.00 73.19 80 GLN A O 1
ATOM 633 N N . VAL A 1 81 ? -6.093 17.649 -7.333 1.00 69.31 81 VAL A N 1
ATOM 634 C CA . VAL A 1 81 ? -6.205 16.406 -6.566 1.00 69.31 81 VAL A CA 1
ATOM 635 C C . VAL A 1 81 ? -5.413 15.314 -7.281 1.00 69.31 81 VAL A C 1
ATOM 637 O O . VAL A 1 81 ? -5.820 14.784 -8.320 1.00 69.31 81 VAL A O 1
ATOM 640 N N . LYS A 1 82 ? -4.268 14.971 -6.703 1.00 72.94 82 LYS A N 1
ATOM 641 C CA . LYS A 1 82 ? -3.423 13.864 -7.111 1.00 72.94 82 LYS A CA 1
ATOM 642 C C . LYS A 1 82 ? -4.034 12.579 -6.574 1.00 72.94 82 LYS A C 1
ATOM 644 O O . LYS A 1 82 ? -4.066 12.322 -5.373 1.00 72.94 82 LYS A O 1
ATOM 649 N N . ARG A 1 83 ? -4.533 11.754 -7.489 1.00 80.94 83 ARG A N 1
ATOM 650 C CA . ARG A 1 83 ? -4.993 10.407 -7.149 1.00 80.94 83 ARG A CA 1
ATOM 651 C C . ARG A 1 83 ? -3.787 9.519 -6.881 1.00 80.94 83 ARG A C 1
ATOM 653 O O . ARG A 1 83 ? -2.802 9.581 -7.616 1.00 80.94 83 ARG A O 1
ATOM 660 N N . VAL A 1 84 ? -3.897 8.666 -5.868 1.00 87.50 84 VAL A N 1
ATOM 661 C CA . VAL A 1 84 ? -2.914 7.608 -5.634 1.00 87.50 84 VAL A CA 1
ATOM 662 C C . VAL A 1 84 ? -2.958 6.658 -6.830 1.00 87.50 84 VAL A C 1
ATOM 664 O O . VAL A 1 84 ? -4.007 6.081 -7.123 1.00 87.50 84 VAL A O 1
ATOM 667 N N . ASP A 1 85 ? -1.839 6.528 -7.541 1.00 89.31 85 ASP A N 1
ATOM 668 C CA . ASP A 1 85 ? -1.703 5.573 -8.639 1.00 89.31 85 ASP A CA 1
ATOM 669 C C . ASP A 1 85 ? -1.110 4.260 -8.092 1.00 89.31 85 ASP A C 1
ATOM 671 O O . ASP A 1 85 ? 0.065 4.234 -7.704 1.00 89.31 85 ASP A O 1
ATOM 675 N N . PRO A 1 86 ? -1.889 3.162 -8.055 1.00 92.31 86 PRO A N 1
ATOM 676 C CA . PRO A 1 86 ? -1.423 1.887 -7.519 1.00 92.31 86 PRO A CA 1
ATOM 677 C C . PRO A 1 86 ? -0.266 1.280 -8.322 1.00 92.31 86 PRO A C 1
ATOM 679 O O . PRO A 1 86 ? 0.575 0.573 -7.764 1.00 92.31 86 PRO A O 1
ATOM 682 N N . LYS A 1 87 ? -0.196 1.547 -9.632 1.00 91.81 87 LYS A N 1
ATOM 683 C CA . LYS A 1 87 ? 0.882 1.036 -10.485 1.00 91.81 87 LYS A CA 1
ATOM 684 C C . LYS A 1 87 ? 2.161 1.810 -10.210 1.00 91.81 87 LYS A C 1
ATOM 686 O O . LYS A 1 87 ? 3.202 1.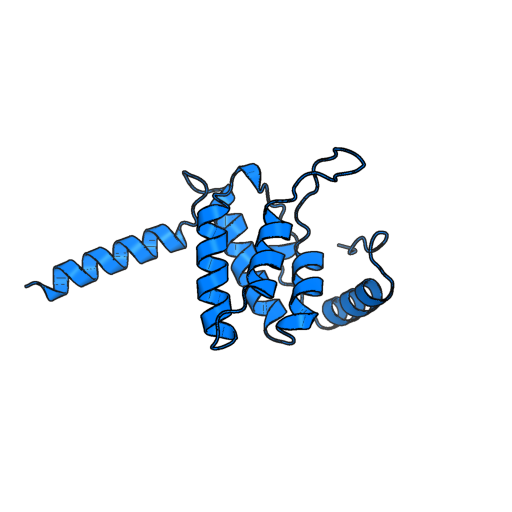177 -10.060 1.00 91.81 87 LYS A O 1
ATOM 691 N N . GLN A 1 88 ? 2.085 3.133 -10.036 1.00 91.12 88 GLN A N 1
ATOM 692 C CA . GLN A 1 88 ? 3.246 3.912 -9.592 1.00 91.12 88 GLN A CA 1
ATOM 693 C C . GLN A 1 88 ? 3.710 3.487 -8.195 1.00 91.12 88 GLN A C 1
ATOM 695 O O . GLN A 1 88 ? 4.911 3.358 -7.979 1.00 91.12 88 GLN A O 1
ATOM 700 N N . LEU A 1 89 ? 2.786 3.204 -7.270 1.00 93.88 89 LEU A N 1
ATOM 701 C CA . LEU A 1 89 ? 3.123 2.701 -5.933 1.00 93.88 89 LEU A CA 1
ATOM 702 C C . LEU A 1 89 ? 3.928 1.398 -6.012 1.00 93.88 89 LEU A C 1
ATOM 704 O O . LEU A 1 89 ? 4.990 1.284 -5.405 1.00 93.88 89 LEU A O 1
ATOM 708 N N . GLN A 1 90 ? 3.478 0.443 -6.828 1.00 95.50 90 GLN A N 1
ATOM 709 C CA . GLN A 1 90 ? 4.212 -0.803 -7.044 1.00 95.50 90 GLN A CA 1
ATOM 710 C C . GLN A 1 90 ? 5.578 -0.579 -7.695 1.00 95.50 90 GLN A C 1
ATOM 712 O O . GLN A 1 90 ? 6.545 -1.225 -7.298 1.00 95.50 90 GLN A O 1
ATOM 717 N N . ILE A 1 91 ? 5.681 0.321 -8.673 1.00 94.12 91 ILE A N 1
ATOM 718 C CA . ILE A 1 91 ? 6.947 0.640 -9.345 1.00 94.12 91 ILE A CA 1
ATOM 719 C C . ILE A 1 91 ? 7.966 1.204 -8.356 1.00 94.12 91 ILE A C 1
ATOM 721 O O . ILE A 1 91 ? 9.073 0.674 -8.273 1.00 94.12 91 ILE A O 1
ATOM 725 N N . GLN A 1 92 ? 7.571 2.203 -7.565 1.00 93.38 92 GLN A N 1
ATOM 726 C CA . GLN A 1 92 ? 8.433 2.814 -6.553 1.00 93.38 92 GLN A CA 1
ATOM 727 C C . GLN A 1 92 ? 8.889 1.780 -5.516 1.00 93.38 92 GLN A C 1
ATOM 729 O O . GLN A 1 92 ? 10.077 1.670 -5.226 1.00 93.38 92 GLN A O 1
ATOM 734 N N . LEU A 1 93 ? 7.971 0.936 -5.037 1.00 95.81 93 LEU A N 1
ATOM 735 C CA . LEU A 1 93 ? 8.291 -0.099 -4.052 1.00 95.81 93 LEU A CA 1
ATOM 736 C C . LEU A 1 93 ? 9.097 -1.269 -4.618 1.00 95.81 93 LEU A C 1
ATOM 738 O O . LEU A 1 93 ? 9.803 -1.933 -3.864 1.00 95.81 93 LEU A O 1
ATOM 742 N N . THR A 1 94 ? 9.054 -1.522 -5.929 1.00 95.00 94 THR A N 1
ATOM 743 C CA . THR A 1 94 ? 9.862 -2.582 -6.561 1.00 95.00 94 THR A CA 1
ATOM 744 C C . THR A 1 94 ? 11.360 -2.320 -6.394 1.00 95.00 94 THR A C 1
ATOM 746 O O . THR A 1 94 ? 12.124 -3.274 -6.283 1.00 95.00 94 THR A O 1
ATOM 749 N N . GLY A 1 95 ? 11.787 -1.056 -6.304 1.00 91.62 95 GLY A N 1
ATOM 750 C CA . GLY A 1 95 ? 13.186 -0.708 -6.030 1.00 91.62 95 GLY A CA 1
ATOM 751 C C . GLY A 1 95 ? 13.688 -1.146 -4.647 1.00 91.62 95 GLY A C 1
ATOM 752 O O . GLY A 1 95 ? 14.886 -1.353 -4.487 1.00 91.62 95 GLY A O 1
ATOM 753 N N . PHE A 1 96 ? 12.781 -1.329 -3.682 1.00 93.69 96 PHE A N 1
ATOM 754 C CA . PHE A 1 96 ? 13.097 -1.690 -2.294 1.00 93.69 96 PHE A CA 1
ATOM 755 C C . PHE A 1 96 ? 12.751 -3.150 -1.979 1.00 93.69 96 PHE A C 1
ATOM 757 O O . PHE A 1 96 ? 13.520 -3.858 -1.339 1.00 93.69 96 PHE A O 1
ATOM 764 N N . LEU A 1 97 ? 11.591 -3.611 -2.451 1.00 94.88 97 LEU A N 1
ATOM 765 C CA . LEU A 1 97 ? 11.016 -4.914 -2.107 1.00 94.88 97 LEU A CA 1
ATOM 766 C C . LEU A 1 97 ? 11.235 -5.979 -3.193 1.00 94.88 97 LEU A C 1
ATOM 768 O O . LEU A 1 97 ? 10.908 -7.150 -2.979 1.00 94.88 97 LEU A O 1
ATOM 772 N N . ASP A 1 98 ? 11.742 -5.591 -4.369 1.00 93.12 98 ASP A N 1
ATOM 773 C CA . ASP A 1 98 ? 11.933 -6.457 -5.538 1.00 93.12 98 ASP A CA 1
ATOM 774 C C . ASP A 1 98 ? 10.663 -7.292 -5.824 1.00 93.12 98 ASP A C 1
ATOM 776 O O . ASP A 1 98 ? 9.574 -6.765 -6.074 1.00 93.12 98 ASP A O 1
ATOM 780 N N . ARG A 1 99 ? 10.760 -8.617 -5.717 1.00 91.88 99 ARG A N 1
ATOM 781 C CA . ARG A 1 99 ? 9.669 -9.578 -5.944 1.00 91.88 99 ARG A CA 1
ATOM 782 C C . ARG A 1 99 ? 8.552 -9.517 -4.900 1.00 91.88 99 ARG A C 1
ATOM 784 O O . ARG A 1 99 ? 7.457 -9.996 -5.195 1.00 91.88 99 ARG A O 1
ATOM 791 N N . GLN A 1 100 ? 8.792 -8.927 -3.728 1.00 94.38 100 GLN A N 1
ATOM 792 C CA . GLN A 1 100 ? 7.775 -8.754 -2.684 1.00 94.38 100 GLN A CA 1
ATOM 793 C C . GLN A 1 100 ? 6.888 -7.519 -2.916 1.00 94.38 100 GLN A C 1
ATOM 795 O O . GLN A 1 100 ? 5.811 -7.432 -2.331 1.00 94.38 100 GLN A O 1
ATOM 800 N N . ALA A 1 101 ? 7.261 -6.607 -3.825 1.00 95.94 101 ALA A N 1
ATOM 801 C CA . ALA A 1 101 ? 6.476 -5.401 -4.099 1.00 95.94 101 ALA A CA 1
ATOM 802 C C . ALA A 1 101 ? 5.070 -5.709 -4.630 1.00 95.94 101 ALA A C 1
ATOM 804 O O . ALA A 1 101 ? 4.088 -5.144 -4.159 1.00 95.94 101 ALA A O 1
ATOM 805 N N . ALA A 1 102 ? 4.961 -6.620 -5.602 1.00 95.38 102 ALA A N 1
ATOM 806 C CA . ALA A 1 102 ? 3.679 -6.981 -6.206 1.00 95.38 102 ALA A CA 1
ATOM 807 C C . ALA A 1 102 ? 2.663 -7.543 -5.187 1.00 95.38 102 ALA A C 1
ATOM 809 O O . ALA A 1 102 ? 1.559 -7.001 -5.109 1.00 95.38 102 ALA A O 1
ATOM 810 N N . PRO A 1 103 ? 2.988 -8.581 -4.384 1.00 96.44 103 PRO A N 1
ATOM 811 C CA . PRO A 1 103 ? 2.049 -9.082 -3.383 1.00 96.44 103 PRO A CA 1
ATOM 812 C C . PRO A 1 103 ? 1.748 -8.051 -2.289 1.00 96.44 103 PRO A C 1
ATOM 814 O O . PRO A 1 103 ? 0.590 -7.930 -1.897 1.00 96.44 103 PRO A O 1
ATOM 817 N N . PHE A 1 104 ? 2.740 -7.269 -1.849 1.00 97.56 104 PHE A N 1
ATOM 818 C CA . PHE A 1 104 ? 2.530 -6.220 -0.850 1.00 97.56 104 PHE A CA 1
ATOM 819 C C . PHE A 1 104 ? 1.544 -5.148 -1.333 1.00 97.56 104 PHE A C 1
ATOM 821 O O . PHE A 1 104 ? 0.578 -4.838 -0.639 1.00 97.56 104 PHE A O 1
ATOM 828 N N . VAL A 1 105 ? 1.734 -4.612 -2.545 1.00 97.56 105 VAL A N 1
ATOM 829 C CA . VAL A 1 105 ? 0.845 -3.570 -3.082 1.00 97.56 105 VAL A CA 1
ATOM 830 C C . VAL A 1 105 ? -0.551 -4.107 -3.368 1.00 97.56 105 VAL A C 1
ATOM 832 O O . VAL A 1 105 ? -1.528 -3.403 -3.127 1.00 97.56 105 VAL A O 1
ATOM 835 N N . ALA A 1 106 ? -0.675 -5.354 -3.824 1.00 97.00 106 ALA A N 1
ATOM 836 C CA . ALA A 1 106 ? -1.978 -5.988 -3.990 1.00 97.00 106 ALA A CA 1
ATOM 837 C C . ALA A 1 106 ? -2.737 -6.095 -2.655 1.00 97.00 106 ALA A C 1
ATOM 839 O O . ALA A 1 106 ? -3.930 -5.799 -2.600 1.00 97.00 106 ALA A O 1
ATOM 840 N N . GLU A 1 107 ? -2.052 -6.499 -1.582 1.00 97.69 107 GLU A N 1
ATOM 841 C CA . GLU A 1 107 ? -2.623 -6.585 -0.236 1.00 97.69 107 GLU A CA 1
ATOM 842 C C . GLU A 1 107 ? -3.032 -5.201 0.287 1.00 97.69 107 GLU A C 1
ATOM 844 O O . GLU A 1 107 ? -4.190 -5.002 0.665 1.00 97.69 107 GLU A O 1
ATOM 849 N N . LEU A 1 108 ? -2.122 -4.225 0.212 1.00 97.62 108 LEU A N 1
ATOM 850 C CA . LEU A 1 108 ? -2.379 -2.841 0.607 1.00 97.62 108 LEU A CA 1
ATOM 851 C C . LEU A 1 108 ? -3.581 -2.258 -0.144 1.00 97.62 108 LEU A C 1
ATOM 853 O O . LEU A 1 108 ? -4.488 -1.705 0.472 1.00 97.62 108 LEU A O 1
ATOM 857 N N . TRP A 1 109 ? -3.628 -2.407 -1.469 1.00 97.38 109 TRP A N 1
ATOM 858 C CA . TRP A 1 109 ? -4.700 -1.824 -2.273 1.00 97.38 109 TRP A CA 1
ATOM 859 C C . TRP A 1 109 ? -6.064 -2.431 -1.945 1.00 97.38 109 TRP A C 1
ATOM 861 O O . TRP A 1 109 ? -7.047 -1.704 -1.848 1.00 97.38 109 TRP A O 1
ATOM 871 N N . LYS A 1 110 ? -6.134 -3.744 -1.698 1.00 97.06 110 LYS A N 1
ATOM 872 C CA . LYS A 1 110 ? -7.375 -4.410 -1.268 1.00 97.06 110 LYS A CA 1
ATOM 873 C C . LYS A 1 110 ? -7.862 -3.889 0.084 1.00 97.06 110 LYS A C 1
ATOM 875 O O . LYS A 1 110 ? -9.059 -3.673 0.241 1.00 97.06 110 LYS A O 1
ATOM 880 N N . LEU A 1 111 ? -6.956 -3.633 1.029 1.00 97.31 111 LEU A N 1
ATOM 881 C CA . LEU A 1 111 ? -7.315 -3.025 2.312 1.00 97.31 111 LEU A CA 1
ATOM 882 C C . LEU A 1 111 ? -7.803 -1.584 2.148 1.00 97.31 111 LEU A C 1
ATOM 884 O O . LEU A 1 111 ? -8.799 -1.215 2.759 1.00 97.31 111 LEU A O 1
ATOM 888 N N . LEU A 1 112 ? -7.156 -0.786 1.296 1.00 96.75 112 LEU A N 1
ATOM 889 C CA . LEU A 1 112 ? -7.590 0.583 0.999 1.00 96.75 112 LEU A CA 1
ATOM 890 C C . LEU A 1 112 ? -8.987 0.614 0.355 1.00 96.75 112 LEU A C 1
ATOM 892 O O . LEU A 1 112 ? -9.820 1.446 0.715 1.00 96.75 112 LEU A O 1
ATOM 896 N N . LEU A 1 113 ? -9.259 -0.312 -0.567 1.00 96.44 113 LEU A N 1
ATOM 897 C CA . LEU A 1 113 ? -10.568 -0.467 -1.206 1.00 96.44 113 LEU A CA 1
ATOM 898 C C . LEU A 1 113 ? -11.646 -0.923 -0.215 1.00 96.44 113 LEU A C 1
ATOM 900 O O . LEU A 1 113 ? -12.773 -0.446 -0.275 1.00 96.44 113 LEU A O 1
ATOM 904 N N . ASP A 1 114 ? -11.311 -1.813 0.715 1.00 96.50 114 ASP A N 1
ATOM 905 C CA . ASP A 1 114 ? -12.244 -2.212 1.768 1.00 96.50 114 ASP A CA 1
ATOM 906 C C . ASP A 1 114 ? -12.501 -1.068 2.762 1.00 96.50 114 ASP A C 1
ATOM 908 O O . ASP A 1 114 ? -13.635 -0.844 3.177 1.00 96.50 114 ASP A O 1
ATOM 912 N N . ALA A 1 115 ? -11.462 -0.298 3.095 1.00 96.69 115 ALA A N 1
ATOM 913 C CA . ALA A 1 115 ? -11.551 0.853 3.982 1.00 96.69 115 ALA A CA 1
ATOM 914 C C . ALA A 1 115 ? -12.482 1.948 3.449 1.00 96.69 115 ALA A C 1
ATOM 916 O O . ALA A 1 115 ? -13.299 2.454 4.213 1.00 96.69 115 ALA A O 1
ATOM 917 N N . GLN A 1 116 ? -12.402 2.306 2.160 1.00 95.38 116 GLN A N 1
ATOM 918 C CA . GLN A 1 116 ? -13.243 3.377 1.593 1.00 95.38 116 GLN A CA 1
ATOM 919 C C . GLN A 1 116 ? -14.751 3.066 1.627 1.00 95.38 116 GLN A C 1
ATOM 921 O O . GLN A 1 116 ? -15.564 3.992 1.555 1.00 95.38 116 GLN A O 1
ATOM 926 N N . ASP A 1 117 ? -15.114 1.783 1.721 1.00 94.12 117 ASP A N 1
ATOM 927 C CA . ASP A 1 117 ? -16.497 1.300 1.777 1.00 94.12 117 ASP A CA 1
ATOM 928 C C . ASP A 1 117 ? -16.938 0.958 3.213 1.00 94.12 117 ASP A C 1
ATOM 930 O O . ASP A 1 117 ? -18.101 0.619 3.449 1.00 94.12 117 ASP A O 1
ATOM 934 N N . ALA A 1 118 ? -16.028 1.052 4.186 1.00 93.38 118 ALA A N 1
ATOM 935 C CA . ALA A 1 118 ? -16.267 0.691 5.574 1.00 93.38 118 ALA A CA 1
ATOM 936 C C . ALA A 1 118 ? -16.498 1.921 6.477 1.00 93.38 118 ALA A C 1
ATOM 938 O O . ALA A 1 118 ? -15.973 3.012 6.227 1.00 93.38 118 ALA A O 1
ATOM 939 N N . PRO A 1 119 ? -17.258 1.768 7.580 1.00 91.19 119 PRO A N 1
ATOM 940 C CA . PRO A 1 119 ? -17.419 2.829 8.568 1.00 91.19 119 PRO A CA 1
ATOM 941 C C . PRO A 1 119 ? -16.072 3.309 9.116 1.00 91.19 119 PRO A C 1
ATOM 943 O O . PRO A 1 119 ? -15.180 2.510 9.396 1.00 91.19 119 PRO A O 1
ATOM 946 N N . HIS A 1 120 ? -15.950 4.624 9.311 1.00 92.19 120 HIS A N 1
ATOM 947 C CA . HIS A 1 120 ? -14.742 5.284 9.825 1.00 92.19 120 HIS A CA 1
ATOM 948 C C . HIS A 1 120 ? -13.481 5.112 8.961 1.00 92.19 120 HIS A C 1
ATOM 950 O O . HIS A 1 120 ? -12.393 5.454 9.424 1.00 92.19 120 HIS A O 1
ATOM 956 N N . GLY A 1 121 ? -13.604 4.602 7.730 1.00 93.06 121 GLY A N 1
ATOM 957 C CA . GLY A 1 121 ? -12.467 4.422 6.832 1.00 93.06 121 GLY A CA 1
ATOM 958 C C . GLY A 1 121 ? -11.498 3.330 7.282 1.00 93.06 121 GLY A C 1
ATOM 959 O O . GLY A 1 121 ? -10.307 3.423 6.993 1.00 93.06 121 GLY A O 1
ATOM 960 N N . ILE A 1 122 ? -11.970 2.335 8.042 1.00 94.06 122 ILE A N 1
ATOM 961 C CA . ILE A 1 122 ? -11.146 1.253 8.599 1.00 94.06 122 ILE A CA 1
ATOM 962 C C . ILE A 1 122 ? -11.508 -0.063 7.902 1.00 94.06 122 ILE A C 1
ATOM 964 O O . ILE A 1 122 ? -12.688 -0.418 7.905 1.00 94.06 122 ILE A O 1
ATOM 968 N N . PRO A 1 123 ? -10.535 -0.834 7.375 1.00 94.12 123 PRO A N 1
ATOM 969 C CA . PRO A 1 123 ? -10.818 -2.134 6.774 1.00 94.12 123 PRO A CA 1
ATOM 970 C C . PRO A 1 123 ? -11.574 -3.064 7.733 1.00 94.12 123 PRO A C 1
ATOM 972 O O . PRO A 1 123 ? -11.206 -3.217 8.904 1.00 94.12 123 PRO A O 1
ATOM 975 N N . ARG A 1 124 ? -12.592 -3.765 7.228 1.00 91.12 124 ARG A N 1
ATOM 976 C CA . ARG A 1 124 ? -13.366 -4.770 7.975 1.00 91.12 124 ARG A CA 1
ATOM 977 C C . ARG A 1 124 ? -12.461 -5.857 8.539 1.00 91.12 124 ARG A C 1
ATOM 979 O O . ARG A 1 124 ? -12.634 -6.244 9.694 1.00 91.12 124 ARG A O 1
ATOM 986 N N . ALA A 1 125 ? -11.434 -6.250 7.786 1.00 89.44 125 ALA A N 1
ATOM 987 C CA . ALA A 1 125 ? -10.434 -7.217 8.230 1.00 89.44 125 ALA A CA 1
ATOM 988 C C . ALA A 1 125 ? -9.757 -6.820 9.559 1.00 89.44 125 ALA A C 1
ATOM 990 O O . ALA A 1 125 ? -9.437 -7.685 10.373 1.00 89.44 125 ALA A O 1
ATOM 991 N N . PHE A 1 126 ? -9.559 -5.523 9.826 1.00 89.94 126 PHE A N 1
ATOM 992 C CA . PHE A 1 126 ? -8.929 -5.062 11.071 1.00 89.94 126 PHE A CA 1
ATOM 993 C C . PHE A 1 126 ? -9.901 -5.151 12.246 1.00 89.94 126 PHE A C 1
ATOM 995 O O . PHE A 1 126 ? -9.526 -5.557 13.348 1.00 89.94 126 PHE A O 1
ATOM 1002 N N . VAL A 1 127 ? -11.172 -4.825 12.002 1.00 86.56 127 VAL A N 1
ATOM 1003 C CA . VAL A 1 127 ? -12.237 -4.959 13.000 1.00 86.56 127 VAL A CA 1
ATOM 1004 C C . VAL A 1 127 ? -12.417 -6.425 13.391 1.00 86.56 127 VAL A C 1
ATOM 1006 O O . VAL A 1 127 ? -12.526 -6.740 14.576 1.00 86.56 127 VAL A O 1
ATOM 1009 N N . GLU A 1 128 ? -12.417 -7.329 12.414 1.00 86.12 128 GLU A N 1
ATOM 1010 C CA . GLU A 1 128 ? -12.538 -8.770 12.640 1.00 86.12 128 GLU A CA 1
ATOM 1011 C C . GLU A 1 128 ? -11.341 -9.340 13.404 1.00 86.12 128 GLU A C 1
ATOM 1013 O O . GLU A 1 128 ? -11.541 -10.055 14.389 1.00 86.12 128 GLU A O 1
ATOM 1018 N N . ARG A 1 129 ? -10.108 -8.963 13.032 1.00 84.12 129 ARG A N 1
ATOM 1019 C CA . ARG A 1 129 ? -8.893 -9.347 13.773 1.00 84.12 129 ARG A CA 1
ATOM 1020 C C . ARG A 1 129 ? -8.970 -8.913 15.237 1.00 84.12 129 ARG A C 1
ATOM 1022 O O . ARG A 1 129 ? -8.796 -9.741 16.129 1.00 84.12 129 ARG A O 1
ATOM 1029 N N . LYS A 1 130 ? -9.337 -7.654 15.502 1.00 81.19 130 LYS A N 1
ATOM 1030 C CA . LYS A 1 130 ? -9.454 -7.128 16.872 1.00 81.19 130 LYS A CA 1
ATOM 1031 C C . LYS A 1 130 ? -10.550 -7.830 17.683 1.00 81.19 130 LYS A C 1
ATOM 1033 O O . LYS A 1 130 ? -10.354 -8.118 18.862 1.00 81.19 130 LYS A O 1
ATOM 1038 N N . LYS A 1 131 ? -11.696 -8.144 17.064 1.00 80.06 131 LYS A N 1
ATOM 1039 C CA . LYS A 1 131 ? -12.761 -8.940 17.704 1.00 80.06 131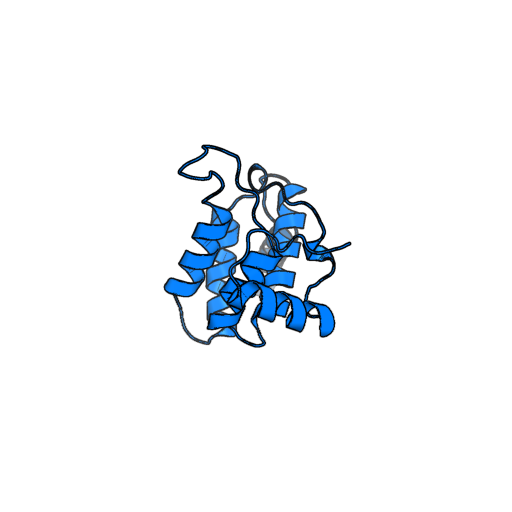 LYS A CA 1
ATOM 1040 C C . LYS A 1 131 ? -12.270 -10.345 18.067 1.00 80.06 131 LYS A C 1
ATOM 1042 O O . LYS A 1 131 ? -12.514 -10.801 19.181 1.00 80.06 131 LYS A O 1
ATOM 1047 N N . ALA A 1 132 ? -11.557 -11.009 17.159 1.00 78.12 132 ALA A N 1
ATOM 1048 C CA . ALA A 1 132 ? -11.023 -12.348 17.391 1.00 78.12 132 ALA A CA 1
ATOM 1049 C C . ALA A 1 132 ? -9.980 -12.379 18.524 1.00 78.12 132 ALA A C 1
ATOM 1051 O O . ALA A 1 132 ? -9.979 -13.311 19.329 1.00 78.12 132 ALA A O 1
ATOM 1052 N N . GLU A 1 133 ? -9.125 -11.359 18.636 1.00 78.75 133 GLU A N 1
ATOM 1053 C CA . GLU A 1 133 ? -8.161 -11.239 19.738 1.00 78.75 133 GLU A CA 1
ATOM 1054 C C . GLU A 1 133 ? -8.833 -11.081 21.107 1.00 78.75 133 GLU A C 1
ATOM 1056 O O . GLU A 1 133 ? -8.399 -11.703 22.078 1.00 78.75 133 GLU A O 1
ATOM 1061 N N . LEU A 1 134 ? -9.907 -10.288 21.196 1.00 73.69 134 LEU A N 1
ATOM 1062 C CA . LEU A 1 134 ? -10.661 -10.104 22.441 1.00 73.69 134 LEU A CA 1
ATOM 1063 C C . LEU A 1 134 ? -11.340 -11.400 22.894 1.00 73.69 134 LEU A C 1
ATOM 1065 O O . LEU A 1 134 ? -11.237 -11.756 24.066 1.00 73.69 134 LEU A O 1
ATOM 1069 N N . LEU A 1 135 ? -11.972 -12.126 21.966 1.00 76.69 135 LEU A N 1
ATOM 1070 C CA . LEU A 1 135 ? -12.605 -13.415 22.258 1.00 76.69 135 LEU A CA 1
ATOM 1071 C C . LEU A 1 135 ? -11.580 -14.455 22.720 1.00 76.69 135 LEU A C 1
ATOM 1073 O O . LEU A 1 135 ? -11.822 -15.160 23.695 1.00 76.69 135 LEU A O 1
ATOM 1077 N N . LYS A 1 136 ? -10.404 -14.512 22.077 1.00 72.38 136 LYS A N 1
ATOM 1078 C CA . LYS A 1 136 ? -9.315 -15.395 22.516 1.00 72.38 136 LYS A CA 1
ATOM 1079 C C . LYS A 1 136 ? -8.846 -15.050 23.927 1.00 72.38 136 LYS A C 1
ATOM 1081 O O . LYS A 1 136 ? -8.750 -15.951 24.742 1.00 72.38 136 LYS A O 1
ATOM 1086 N N . ARG A 1 137 ? -8.621 -13.768 24.246 1.00 71.31 137 ARG A N 1
ATOM 1087 C CA . ARG A 1 137 ? -8.205 -13.334 25.597 1.00 71.31 137 ARG A CA 1
ATOM 1088 C C . ARG A 1 137 ? -9.244 -13.627 26.680 1.00 71.31 137 ARG A C 1
ATOM 1090 O O . ARG A 1 137 ? -8.858 -13.786 27.832 1.00 71.31 137 ARG A O 1
ATOM 1097 N N . GLN A 1 138 ? -10.530 -13.644 26.333 1.00 66.81 138 GLN A N 1
ATOM 1098 C CA . GLN A 1 138 ? -11.597 -14.035 27.256 1.00 66.81 138 GLN A CA 1
ATOM 1099 C C . GLN A 1 138 ? -11.606 -15.553 27.469 1.00 66.81 138 GLN A C 1
ATOM 1101 O O . GLN A 1 138 ? -11.662 -15.987 28.609 1.00 66.81 138 GLN A O 1
ATOM 1106 N N . ALA A 1 139 ? -11.434 -16.341 26.405 1.00 64.00 139 ALA A N 1
ATOM 1107 C CA . ALA A 1 139 ? -11.418 -17.801 26.479 1.00 64.00 139 ALA A CA 1
ATOM 1108 C C . ALA A 1 139 ? -10.184 -18.393 27.188 1.00 64.00 139 ALA A C 1
ATOM 1110 O O . ALA A 1 139 ? -10.266 -19.500 27.703 1.00 64.00 139 ALA A O 1
ATOM 1111 N N . THR A 1 140 ? -9.039 -17.698 27.222 1.00 60.38 140 THR A N 1
ATOM 1112 C CA . THR A 1 140 ? -7.855 -18.147 27.989 1.00 60.38 140 THR A CA 1
ATOM 1113 C C . THR A 1 140 ? -7.886 -17.749 29.467 1.00 60.38 140 THR A C 1
ATOM 1115 O O . THR A 1 140 ? -6.904 -17.977 30.172 1.00 60.38 140 THR A O 1
ATOM 1118 N N . ARG A 1 141 ? -8.948 -17.073 29.922 1.00 57.00 141 ARG A N 1
ATOM 1119 C CA . ARG A 1 141 ? -9.063 -16.529 31.282 1.00 57.00 141 ARG A CA 1
ATOM 1120 C C . ARG A 1 141 ? -10.081 -17.280 32.154 1.00 57.00 141 ARG A C 1
ATOM 1122 O O . ARG A 1 141 ? -10.292 -16.858 33.290 1.00 57.00 141 ARG A O 1
ATOM 1129 N N . ASP A 1 142 ? -10.640 -18.366 31.627 1.00 47.16 142 ASP A N 1
ATOM 1130 C CA . ASP A 1 142 ? -11.398 -19.411 32.328 1.00 47.16 142 ASP A CA 1
ATOM 1131 C C . ASP A 1 142 ? -10.541 -20.686 32.439 1.00 47.16 142 ASP A C 1
ATOM 1133 O O . ASP A 1 142 ? -10.706 -21.424 33.437 1.00 47.16 142 ASP A O 1
#